Protein AF-A0A5M8P4B8-F1 (afdb_monomer_lite)

Radius of gyration: 16.29 Å; chains: 1; bounding box: 36×25×52 Å

pLDDT: mean 89.82, std 10.8, range [51.97, 97.94]

Secondary structure (DSSP, 8-state):
----EEEEEESSTT-SS--EEEEEEE-TTS-EEEEEEESS-EEEEEE--SSHHHH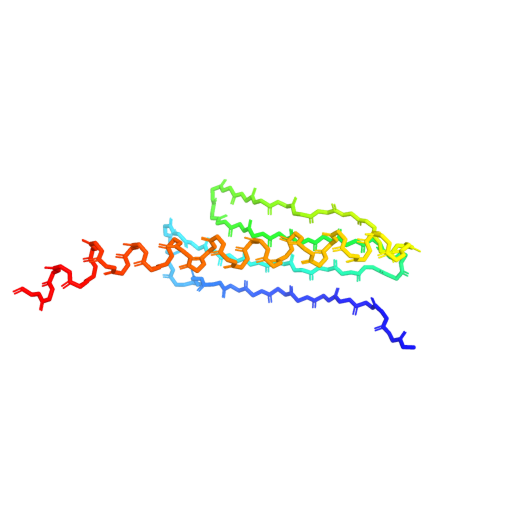HHHHHHHHHHHHHHHHHHHHHIIIIIIGGG-

Foldseek 3Di:
DPPWDWDKDWPCCPDPPWTKIWIWIADPQQKIWIWIDTPPDIDIDIDGRPDPVRVVVVVVVVVVVVVVVVVVVVVCCVPPVVVVVD

Structure (mmCIF, N/CA/C/O backbone):
data_AF-A0A5M8P4B8-F1
#
_entry.id   AF-A0A5M8P4B8-F1
#
loop_
_atom_site.group_PDB
_atom_site.id
_atom_site.type_symbol
_atom_site.label_atom_id
_atom_site.label_alt_id
_atom_site.label_comp_id
_atom_site.label_asym_id
_atom_site.label_entity_id
_atom_site.label_seq_id
_atom_site.pdbx_PDB_ins_code
_atom_site.Cartn_x
_atom_site.Cartn_y
_atom_site.Cartn_z
_atom_site.occupancy
_atom_site.B_iso_or_equiv
_atom_site.auth_seq_id
_atom_site.auth_comp_id
_atom_site.auth_asym_id
_atom_site.auth_atom_id
_atom_site.pdbx_PDB_model_num
ATOM 1 N N . MET A 1 1 ? 1.196 -12.588 -21.190 1.00 54.59 1 MET A N 1
ATOM 2 C CA . MET A 1 1 ? 0.543 -12.528 -19.864 1.00 54.59 1 MET A CA 1
ATOM 3 C C . MET A 1 1 ? -0.113 -11.165 -19.750 1.00 54.59 1 MET A C 1
ATOM 5 O O . MET A 1 1 ? 0.462 -10.206 -20.248 1.00 54.59 1 MET A O 1
ATOM 9 N N . ASN A 1 2 ? -1.327 -11.079 -19.205 1.00 66.75 2 ASN A N 1
ATOM 10 C CA . ASN A 1 2 ? -1.965 -9.786 -18.971 1.00 66.75 2 ASN A CA 1
ATOM 11 C C . ASN A 1 2 ? -1.358 -9.193 -17.691 1.00 66.75 2 ASN A C 1
ATOM 13 O O . ASN A 1 2 ? -1.672 -9.662 -16.602 1.00 66.75 2 ASN A O 1
ATOM 17 N N . ASN A 1 3 ? -0.460 -8.218 -17.832 1.00 78.88 3 ASN A N 1
ATOM 18 C CA . ASN A 1 3 ? 0.278 -7.615 -16.713 1.00 78.88 3 ASN A CA 1
ATOM 19 C C . ASN A 1 3 ? -0.509 -6.480 -16.030 1.00 78.88 3 ASN A C 1
ATOM 21 O O . ASN A 1 3 ? 0.053 -5.693 -15.274 1.00 78.88 3 ASN A O 1
ATOM 25 N N . THR A 1 4 ? -1.810 -6.377 -16.308 1.00 91.56 4 THR A N 1
ATOM 26 C CA . THR A 1 4 ? -2.683 -5.385 -15.683 1.00 91.56 4 THR A CA 1
ATOM 27 C C . THR A 1 4 ? -3.304 -5.917 -14.400 1.00 91.56 4 THR A C 1
ATOM 29 O O . THR A 1 4 ? -3.663 -7.087 -14.272 1.00 91.56 4 THR A O 1
ATOM 32 N N . TYR A 1 5 ? -3.481 -5.018 -13.439 1.00 94.56 5 TYR A N 1
ATOM 33 C CA . TYR A 1 5 ? -4.172 -5.288 -12.184 1.00 94.56 5 TYR A CA 1
ATOM 34 C C . TYR A 1 5 ? -5.167 -4.164 -11.936 1.00 94.56 5 TYR A C 1
ATOM 36 O O . TYR A 1 5 ? -4.864 -3.004 -12.199 1.00 94.56 5 TYR A O 1
ATOM 44 N N . ASN A 1 6 ? -6.364 -4.479 -11.446 1.00 96.06 6 ASN A N 1
ATOM 45 C CA . ASN A 1 6 ? -7.348 -3.470 -11.063 1.00 96.06 6 ASN A CA 1
ATOM 46 C C . ASN A 1 6 ? -8.325 -4.058 -10.043 1.00 96.06 6 ASN A C 1
ATOM 48 O O . ASN A 1 6 ? -9.284 -4.743 -10.407 1.00 96.06 6 ASN A O 1
ATOM 52 N N . LYS A 1 7 ? -8.073 -3.812 -8.759 1.00 96.38 7 LYS A N 1
ATOM 53 C CA . LYS A 1 7 ? -8.928 -4.275 -7.663 1.00 96.38 7 LYS A CA 1
ATOM 54 C C . LYS A 1 7 ? -9.190 -3.147 -6.691 1.00 96.38 7 LYS A C 1
ATOM 56 O O . LYS A 1 7 ? -8.268 -2.459 -6.260 1.00 96.38 7 LYS A O 1
ATOM 61 N N . LYS A 1 8 ? -10.457 -2.994 -6.329 1.00 94.12 8 LYS A N 1
ATOM 62 C CA . LYS A 1 8 ? -10.915 -2.085 -5.285 1.00 94.12 8 LYS A CA 1
ATOM 63 C C . LYS A 1 8 ? -11.808 -2.847 -4.320 1.00 94.12 8 LYS A C 1
ATOM 65 O O . LYS A 1 8 ? -12.574 -3.702 -4.765 1.00 94.12 8 LYS A O 1
ATOM 70 N N . ALA A 1 9 ? -11.730 -2.521 -3.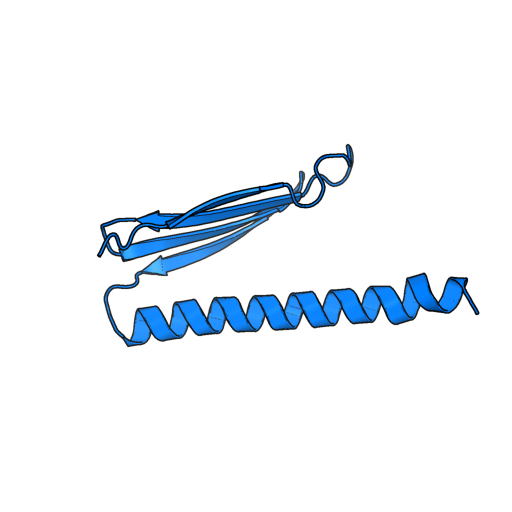040 1.00 92.62 9 ALA A N 1
ATOM 71 C CA . ALA A 1 9 ? -12.656 -3.044 -2.047 1.00 92.62 9 ALA A CA 1
ATOM 72 C C . ALA A 1 9 ? -12.870 -2.033 -0.923 1.00 92.62 9 ALA A C 1
ATOM 74 O O . ALA A 1 9 ? -11.972 -1.254 -0.593 1.00 92.62 9 ALA A O 1
ATOM 75 N N . PHE A 1 10 ? -14.058 -2.082 -0.329 1.00 90.06 10 PHE A N 1
ATOM 76 C CA . PHE A 1 10 ? -14.334 -1.411 0.933 1.00 90.06 10 PHE A CA 1
ATOM 77 C C . PHE A 1 10 ? -13.866 -2.302 2.082 1.00 90.06 10 PHE A C 1
ATOM 79 O O . PHE A 1 10 ? -14.120 -3.504 2.082 1.00 90.06 10 PHE A O 1
ATOM 86 N N . LEU A 1 11 ? -13.176 -1.699 3.042 1.00 86.81 11 LEU A N 1
ATOM 87 C CA . LEU A 1 11 ? -12.671 -2.347 4.248 1.00 86.81 11 LEU A CA 1
ATOM 88 C C . LEU A 1 11 ? -13.685 -2.239 5.392 1.00 86.81 11 LEU A C 1
ATOM 90 O O . LEU A 1 11 ? -13.888 -3.203 6.121 1.00 86.81 11 LEU A O 1
ATOM 94 N N . LEU A 1 12 ? -14.361 -1.090 5.516 1.00 84.88 12 LEU A N 1
ATOM 95 C CA . LEU A 1 12 ? -15.386 -0.836 6.538 1.00 84.88 12 LEU A CA 1
ATOM 96 C C . LEU A 1 12 ? -16.622 -0.160 5.920 1.00 84.88 12 LEU A C 1
ATOM 98 O O . LEU A 1 12 ? -16.899 1.004 6.196 1.00 84.88 12 LEU A O 1
ATOM 102 N N . PRO A 1 13 ? -17.377 -0.865 5.059 1.00 76.94 13 PRO A N 1
ATOM 103 C CA . PRO A 1 13 ? -18.470 -0.265 4.288 1.00 76.94 13 PRO A CA 1
ATOM 104 C C . PRO A 1 13 ? -19.644 0.245 5.140 1.00 76.94 13 PRO A C 1
ATOM 106 O O . PRO A 1 13 ? -20.397 1.095 4.680 1.00 76.94 13 PRO A O 1
ATOM 109 N N . ASN A 1 14 ? -19.795 -0.250 6.372 1.00 79.69 14 ASN A N 1
ATOM 110 C CA . ASN A 1 14 ? -20.952 0.034 7.228 1.00 79.69 14 ASN A CA 1
ATOM 111 C C . ASN A 1 14 ? -20.686 1.103 8.301 1.00 79.69 14 ASN A C 1
ATOM 113 O O . ASN A 1 14 ? -21.555 1.357 9.132 1.00 79.69 14 ASN A O 1
ATOM 117 N N . SER A 1 15 ? -19.502 1.721 8.317 1.00 75.75 15 SER A N 1
ATOM 118 C CA . SER A 1 15 ? -19.201 2.802 9.258 1.00 75.75 15 SER A CA 1
ATOM 119 C C . SER A 1 15 ? -19.445 4.160 8.607 1.00 75.75 15 SER A C 1
ATOM 121 O O . SER A 1 15 ? -18.700 4.567 7.718 1.00 75.75 15 SER A O 1
ATOM 123 N N . ILE A 1 16 ? -20.463 4.888 9.078 1.00 65.00 16 ILE A N 1
ATOM 124 C CA . ILE A 1 16 ? -20.772 6.242 8.585 1.00 65.00 16 ILE A CA 1
ATOM 125 C C . ILE A 1 16 ? -19.672 7.262 8.930 1.00 65.00 16 ILE A C 1
ATOM 127 O O . ILE A 1 16 ? -19.504 8.250 8.224 1.00 65.00 16 ILE A O 1
ATOM 131 N N . ASN A 1 17 ? -18.886 6.985 9.975 1.00 65.38 17 ASN A N 1
ATOM 132 C CA . ASN A 1 17 ? -17.834 7.872 10.476 1.00 65.38 17 ASN A CA 1
ATOM 133 C C . ASN A 1 17 ? -16.413 7.423 10.085 1.00 65.38 17 ASN A C 1
ATOM 135 O O . ASN A 1 17 ? -15.463 8.159 10.330 1.00 65.38 17 ASN A O 1
ATOM 139 N N . SER A 1 18 ? -16.238 6.226 9.510 1.00 64.62 18 SER A N 1
ATOM 140 C CA . SER A 1 18 ? -14.914 5.661 9.194 1.00 64.62 18 SER A CA 1
ATOM 141 C C . SER A 1 18 ? -14.948 4.652 8.043 1.00 64.62 18 SER A C 1
ATOM 143 O O . SER A 1 18 ? -14.361 3.570 8.119 1.00 64.62 18 SER A O 1
ATOM 145 N N . MET A 1 19 ? -15.654 4.980 6.958 1.00 83.38 19 MET A N 1
ATOM 146 C CA . MET A 1 19 ? -15.573 4.165 5.749 1.00 83.38 19 MET A CA 1
ATOM 147 C C . MET A 1 19 ? -14.135 4.183 5.248 1.00 83.38 19 MET A C 1
ATOM 149 O O . MET A 1 19 ? -13.586 5.246 4.987 1.00 83.38 19 MET A O 1
ATOM 153 N N . ALA A 1 20 ? -13.546 3.002 5.108 1.00 90.19 20 ALA A N 1
ATOM 154 C CA . ALA A 1 20 ? -12.218 2.823 4.547 1.00 90.19 20 ALA A CA 1
ATOM 155 C C . ALA A 1 20 ? -12.282 1.926 3.316 1.00 90.19 20 ALA A C 1
ATOM 157 O O . ALA A 1 20 ? -13.146 1.049 3.209 1.00 90.19 20 ALA A O 1
ATOM 158 N N . GLY A 1 21 ? -11.355 2.122 2.389 1.00 92.81 21 GLY A N 1
ATOM 159 C CA . GLY A 1 21 ? -11.246 1.329 1.178 1.00 92.81 21 GLY A CA 1
ATOM 160 C C . GLY A 1 21 ? -9.852 1.381 0.579 1.00 92.81 21 GLY A C 1
ATOM 161 O O . GLY A 1 21 ? -9.041 2.258 0.883 1.00 92.81 21 GLY A O 1
ATOM 162 N N . TYR A 1 22 ? -9.584 0.442 -0.321 1.00 94.88 22 TYR A N 1
ATOM 163 C CA . TYR A 1 22 ? -8.367 0.457 -1.116 1.00 94.88 22 TYR A CA 1
ATOM 164 C C . TYR A 1 22 ? -8.662 0.334 -2.605 1.00 94.88 22 TYR A C 1
ATOM 166 O O . TYR A 1 22 ? -9.698 -0.189 -3.024 1.00 94.88 22 TYR A O 1
ATOM 174 N N . HIS A 1 23 ? -7.718 0.805 -3.413 1.00 96.25 23 HIS A N 1
ATOM 175 C CA . HIS A 1 23 ? -7.697 0.610 -4.856 1.00 96.25 23 HIS A CA 1
ATOM 176 C C . HIS A 1 23 ? -6.262 0.387 -5.317 1.00 96.25 23 HIS A C 1
ATOM 178 O O . HIS A 1 23 ? -5.431 1.289 -5.233 1.00 96.25 23 HIS A O 1
ATOM 184 N N . GLY A 1 24 ? -5.979 -0.812 -5.815 1.00 96.56 24 GLY A N 1
ATOM 185 C CA . GLY A 1 24 ? -4.731 -1.131 -6.495 1.00 96.56 24 GLY A CA 1
ATOM 186 C C . GLY A 1 24 ? -4.946 -1.246 -7.998 1.00 96.56 24 GLY A C 1
ATOM 187 O O . GLY A 1 24 ? -5.901 -1.885 -8.449 1.00 96.56 24 GLY A O 1
ATOM 188 N N . LYS A 1 25 ? -4.051 -0.636 -8.771 1.00 97.06 25 LYS A N 1
ATOM 189 C CA . LYS A 1 25 ? -4.047 -0.684 -10.227 1.00 97.06 25 LYS A CA 1
ATOM 190 C C . LYS A 1 25 ? -2.623 -0.778 -10.775 1.00 97.06 25 LYS A C 1
ATOM 192 O O . LYS A 1 25 ? -1.763 -0.020 -10.341 1.00 97.06 25 LYS A O 1
ATOM 197 N N . VAL A 1 26 ? -2.419 -1.653 -11.754 1.00 97.12 26 VAL A N 1
ATOM 198 C CA . VAL A 1 26 ? -1.229 -1.715 -12.615 1.00 97.12 26 VAL A CA 1
ATOM 199 C C . VAL A 1 26 ? -1.700 -1.532 -14.054 1.00 97.12 26 VAL A C 1
ATOM 201 O O . VAL A 1 26 ? -2.649 -2.195 -14.484 1.00 97.12 26 VAL A O 1
ATOM 204 N N . TYR A 1 27 ? -1.093 -0.582 -14.758 1.00 94.31 27 TYR A N 1
ATOM 205 C CA . TYR A 1 27 ? -1.396 -0.240 -16.146 1.00 94.31 27 TYR A CA 1
ATOM 206 C C . TYR A 1 27 ? -0.548 -1.082 -17.107 1.00 94.31 27 TYR A C 1
ATOM 208 O O . TYR A 1 27 ? 0.505 -1.591 -16.737 1.00 94.31 27 TYR A O 1
ATOM 216 N N . GLU A 1 28 ? -0.979 -1.186 -18.366 1.00 93.75 28 GLU A N 1
ATOM 217 C CA . GLU A 1 28 ? -0.224 -1.895 -19.415 1.00 93.75 28 GLU A CA 1
ATOM 218 C C . GLU A 1 28 ? 1.172 -1.299 -19.646 1.00 93.75 28 GLU A C 1
ATOM 220 O O . GLU A 1 28 ? 2.089 -2.008 -20.043 1.00 93.75 28 GLU A O 1
ATOM 225 N N . THR A 1 29 ? 1.343 -0.010 -19.346 1.00 93.00 29 THR A N 1
ATOM 226 C CA . THR A 1 29 ? 2.601 0.738 -19.463 1.00 93.00 29 THR A CA 1
ATOM 227 C C . THR A 1 29 ? 3.590 0.483 -18.321 1.00 93.00 29 THR A C 1
ATOM 229 O O . THR A 1 29 ? 4.630 1.131 -18.278 1.00 93.00 29 THR A O 1
ATOM 232 N N . GLY A 1 30 ? 3.268 -0.402 -17.370 1.00 93.50 30 GLY A N 1
ATOM 233 C CA . GLY A 1 30 ? 4.117 -0.694 -16.210 1.00 93.50 30 GLY A CA 1
ATOM 234 C C . GLY A 1 30 ? 3.957 0.288 -15.046 1.00 93.50 30 GLY A C 1
ATOM 235 O O . GLY A 1 30 ? 4.527 0.076 -13.982 1.00 93.50 30 GLY A O 1
ATOM 236 N N . GLU A 1 31 ? 3.151 1.340 -15.182 1.00 95.94 31 GLU A N 1
ATOM 237 C CA . GLU A 1 31 ? 2.822 2.213 -14.053 1.00 95.94 31 GLU A CA 1
ATOM 238 C C . GLU A 1 31 ? 1.948 1.476 -13.027 1.00 95.94 31 GLU A C 1
ATOM 240 O O . GLU A 1 31 ? 1.035 0.728 -13.392 1.00 95.94 31 GLU A O 1
ATOM 245 N N . TYR A 1 32 ? 2.142 1.748 -11.736 1.00 96.69 32 TYR A N 1
ATOM 246 C CA . TYR A 1 32 ? 1.251 1.268 -10.681 1.00 96.69 32 TYR A CA 1
ATOM 247 C C . TYR A 1 32 ? 0.758 2.393 -9.772 1.00 96.69 32 TYR A C 1
ATOM 249 O O . TYR A 1 32 ? 1.419 3.412 -9.551 1.00 96.69 32 TYR A O 1
ATOM 257 N N . ARG A 1 33 ? -0.439 2.198 -9.216 1.00 96.69 33 ARG A N 1
ATOM 258 C CA . ARG A 1 33 ? -0.996 3.007 -8.130 1.00 96.69 33 ARG A CA 1
ATOM 259 C C . ARG A 1 33 ? -1.711 2.111 -7.139 1.00 96.69 33 ARG A C 1
ATOM 261 O O . ARG A 1 33 ? -2.627 1.386 -7.513 1.00 96.69 33 ARG A O 1
ATOM 268 N N . PHE A 1 34 ? -1.351 2.228 -5.874 1.00 96.56 34 PHE A N 1
ATOM 269 C CA . PHE A 1 34 ? -2.045 1.600 -4.766 1.00 96.56 34 PHE A CA 1
ATOM 270 C C . PHE A 1 34 ? -2.453 2.676 -3.767 1.00 96.56 34 PHE A C 1
ATOM 272 O O . PHE A 1 34 ? -1.614 3.427 -3.275 1.00 96.56 34 PHE A O 1
ATOM 279 N N . ARG A 1 35 ? -3.753 2.789 -3.506 1.00 95.38 35 ARG A N 1
ATOM 280 C CA . ARG A 1 35 ? -4.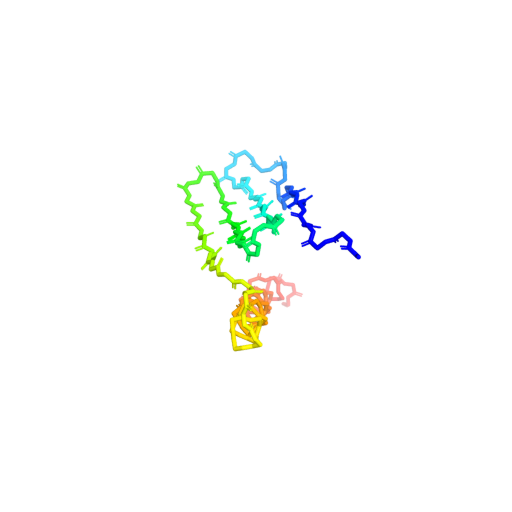307 3.756 -2.559 1.00 95.38 35 ARG A CA 1
ATOM 281 C C . ARG A 1 35 ? -5.041 3.040 -1.452 1.00 95.38 35 ARG A C 1
ATOM 283 O O . ARG A 1 35 ? -5.847 2.163 -1.747 1.00 95.38 35 ARG A O 1
ATOM 290 N N . ILE A 1 36 ? -4.830 3.492 -0.225 1.00 93.62 36 ILE A N 1
ATOM 291 C CA . ILE A 1 36 ? -5.699 3.218 0.919 1.00 93.62 36 ILE A CA 1
ATOM 292 C C . ILE A 1 36 ? -6.218 4.570 1.388 1.00 93.62 36 ILE A C 1
ATOM 294 O O . ILE A 1 36 ? -5.448 5.525 1.474 1.00 93.62 36 ILE A O 1
ATOM 298 N N . HIS A 1 37 ? -7.515 4.673 1.636 1.00 91.19 37 HIS A N 1
ATOM 299 C CA . HIS A 1 37 ? -8.139 5.906 2.098 1.00 91.19 37 HIS A CA 1
ATOM 300 C C . HIS A 1 37 ? -9.306 5.599 3.023 1.00 91.19 37 HIS A C 1
ATOM 302 O O . HIS A 1 37 ? -9.914 4.530 2.926 1.00 91.19 37 HIS A O 1
ATOM 308 N N . ASP A 1 38 ? -9.611 6.557 3.884 1.00 89.31 38 ASP A N 1
ATOM 309 C CA . ASP A 1 38 ? -10.872 6.651 4.597 1.00 89.31 38 ASP A CA 1
ATOM 310 C C . ASP A 1 38 ? -11.697 7.853 4.096 1.00 89.31 38 ASP A C 1
ATOM 312 O O . ASP A 1 38 ? -11.397 8.437 3.049 1.00 89.31 38 ASP A O 1
ATOM 316 N N . CYS A 1 39 ? -12.765 8.212 4.813 1.00 84.19 39 CYS A N 1
ATOM 317 C CA . CYS A 1 39 ? -13.606 9.369 4.495 1.00 84.19 39 CYS A CA 1
ATOM 318 C C . CYS A 1 39 ? -12.870 10.721 4.538 1.00 84.19 39 CYS A C 1
ATOM 320 O O . CYS A 1 39 ? -13.404 11.707 4.034 1.00 84.19 39 CYS A O 1
ATOM 322 N N . ILE A 1 40 ? -11.705 10.798 5.185 1.00 84.00 40 ILE A N 1
ATOM 323 C CA . ILE A 1 40 ? -11.019 12.050 5.514 1.00 84.00 40 ILE A CA 1
ATOM 324 C C . ILE A 1 40 ? -9.742 12.189 4.685 1.00 84.00 40 ILE A C 1
ATOM 326 O O . ILE A 1 40 ? -9.487 13.245 4.106 1.00 84.00 40 ILE A O 1
ATOM 330 N N . THR A 1 41 ? -8.921 11.141 4.628 1.00 88.50 41 THR A N 1
ATOM 331 C CA . THR A 1 41 ? -7.601 11.177 3.999 1.00 88.50 41 THR A CA 1
ATOM 332 C C . THR A 1 41 ? -7.204 9.830 3.400 1.00 88.50 41 THR A C 1
ATOM 334 O O . THR A 1 41 ? -7.898 8.824 3.513 1.00 88.50 41 THR A O 1
ATOM 337 N N . GLY A 1 42 ? -6.057 9.797 2.727 1.00 90.06 42 GLY A N 1
ATOM 338 C CA . GLY A 1 42 ? -5.500 8.562 2.206 1.00 90.06 42 GLY A CA 1
ATOM 339 C C . GLY A 1 42 ? -4.024 8.655 1.866 1.00 90.06 42 GLY A C 1
ATOM 340 O O . GLY A 1 42 ? -3.456 9.731 1.687 1.00 90.06 42 GLY A O 1
ATOM 341 N N . VAL A 1 43 ? -3.415 7.483 1.730 1.00 92.12 43 VAL A N 1
ATOM 342 C CA . VAL A 1 43 ? -2.035 7.296 1.285 1.00 92.12 43 VAL A CA 1
ATOM 343 C C . VAL A 1 43 ? -2.051 6.691 -0.115 1.00 92.12 43 VAL A C 1
ATOM 345 O O . VAL A 1 43 ? -2.863 5.818 -0.426 1.00 92.12 43 VAL A O 1
ATOM 348 N N . CYS A 1 44 ? -1.148 7.155 -0.981 1.00 94.88 44 CYS A N 1
ATOM 349 C CA . CYS A 1 44 ? -0.989 6.649 -2.341 1.00 94.88 44 CYS A CA 1
ATOM 350 C C . CYS A 1 44 ? 0.461 6.226 -2.580 1.00 94.88 44 CYS A C 1
ATOM 352 O O . CYS A 1 44 ? 1.346 7.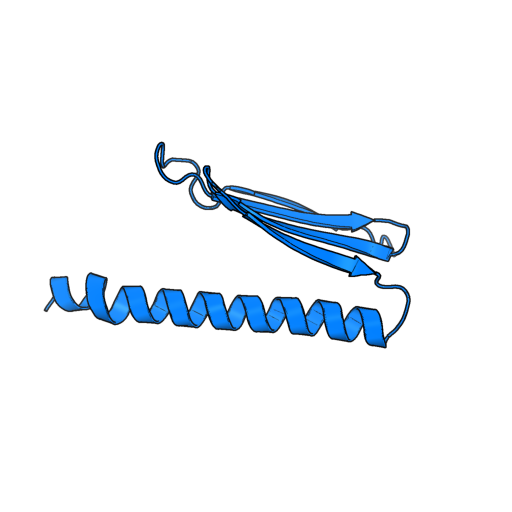074 -2.678 1.00 94.88 44 CYS A O 1
ATOM 354 N N . LEU A 1 45 ? 0.684 4.928 -2.767 1.00 94.50 45 LEU A N 1
ATOM 355 C CA . LEU A 1 45 ? 1.922 4.394 -3.322 1.00 94.50 45 LEU A CA 1
ATOM 356 C C . LEU A 1 45 ? 1.807 4.399 -4.847 1.00 94.50 45 LEU A C 1
ATOM 358 O O . LEU A 1 45 ? 0.802 3.961 -5.406 1.00 94.50 45 LEU A O 1
ATOM 362 N N . ARG A 1 46 ? 2.815 4.929 -5.532 1.00 95.12 46 ARG A N 1
ATOM 363 C CA . ARG A 1 46 ? 2.869 4.977 -6.996 1.00 95.12 46 ARG A CA 1
ATOM 364 C C . ARG A 1 46 ? 4.304 4.826 -7.470 1.00 95.12 46 ARG A C 1
ATOM 366 O O . ARG A 1 46 ? 5.218 5.250 -6.765 1.00 95.12 46 ARG A O 1
ATOM 373 N N . GLY A 1 47 ? 4.466 4.287 -8.666 1.00 95.31 47 GLY A N 1
ATOM 374 C CA . GLY A 1 47 ? 5.763 4.090 -9.298 1.00 95.31 47 GLY A CA 1
ATOM 375 C C . GLY A 1 47 ? 5.622 3.372 -10.633 1.00 95.31 47 GLY A C 1
ATOM 376 O O . GLY A 1 47 ? 4.516 3.278 -11.174 1.00 95.31 47 GLY A O 1
ATOM 377 N N . ASN A 1 48 ? 6.744 2.870 -11.134 1.00 95.88 48 ASN A N 1
ATOM 378 C CA . ASN A 1 48 ? 6.835 2.089 -12.364 1.00 95.88 48 ASN A CA 1
ATOM 379 C C . ASN A 1 48 ? 7.227 0.643 -12.037 1.00 95.88 48 ASN A C 1
ATOM 381 O O . ASN A 1 48 ? 7.580 0.351 -10.899 1.00 95.88 48 ASN A O 1
ATOM 385 N N . LEU A 1 49 ? 7.121 -0.242 -13.024 1.00 96.06 49 LEU A N 1
ATOM 386 C CA . LEU A 1 49 ? 7.486 -1.661 -12.973 1.00 96.06 49 LEU A CA 1
ATOM 387 C C . LEU A 1 49 ? 8.281 -2.035 -14.236 1.00 96.06 49 LEU A C 1
ATOM 389 O O . LEU A 1 49 ? 8.079 -3.101 -14.816 1.00 96.06 49 LEU A O 1
ATOM 393 N N . ASN A 1 50 ? 9.121 -1.113 -14.719 1.00 95.19 50 ASN A N 1
ATOM 394 C CA . ASN A 1 50 ? 9.790 -1.247 -16.014 1.00 95.19 50 ASN A CA 1
ATOM 395 C C . ASN A 1 50 ? 11.147 -1.953 -15.901 1.00 95.19 50 ASN A C 1
ATOM 397 O O . ASN A 1 50 ? 11.618 -2.526 -16.883 1.00 95.19 50 ASN A O 1
ATOM 401 N N . THR A 1 51 ? 11.765 -1.928 -14.718 1.00 96.69 51 THR A N 1
ATOM 402 C CA . THR A 1 51 ? 13.042 -2.591 -14.422 1.00 96.69 51 THR A CA 1
ATOM 403 C C . THR A 1 51 ? 12.896 -3.624 -13.295 1.00 96.69 51 THR A C 1
ATOM 405 O O . THR A 1 51 ? 11.942 -3.565 -12.513 1.00 96.69 51 THR A O 1
ATOM 408 N N . PRO A 1 52 ? 13.823 -4.591 -13.168 1.00 97.06 52 PRO A N 1
ATOM 409 C CA . PRO A 1 52 ? 13.850 -5.499 -12.018 1.00 97.06 52 PRO A CA 1
ATOM 410 C C . PRO A 1 52 ? 13.937 -4.769 -10.668 1.00 97.06 52 PRO A C 1
ATOM 412 O O . PRO A 1 52 ? 13.328 -5.196 -9.683 1.00 97.06 52 PRO A O 1
ATOM 415 N N . GLU A 1 53 ? 14.661 -3.652 -10.623 1.00 97.69 53 GLU A N 1
ATOM 416 C CA . GLU A 1 53 ? 14.806 -2.809 -9.437 1.00 97.69 53 GLU A CA 1
ATOM 417 C C . GLU A 1 53 ? 13.478 -2.136 -9.072 1.00 97.69 53 GLU A C 1
ATOM 419 O O . GLU A 1 53 ? 13.070 -2.202 -7.912 1.00 97.69 53 GLU A O 1
ATOM 424 N N . ASP A 1 54 ? 12.762 -1.586 -10.060 1.00 96.69 54 ASP A N 1
ATOM 425 C CA . ASP A 1 54 ? 11.428 -0.998 -9.889 1.00 96.69 54 ASP A CA 1
ATOM 426 C C . ASP A 1 54 ? 10.449 -2.015 -9.276 1.00 96.69 54 ASP A C 1
ATOM 428 O O . ASP A 1 54 ? 9.707 -1.715 -8.336 1.00 96.69 54 ASP A O 1
ATOM 432 N N . VAL A 1 55 ? 10.462 -3.246 -9.800 1.00 96.12 55 VAL A N 1
ATOM 433 C CA . VAL A 1 55 ? 9.612 -4.343 -9.316 1.00 96.12 55 VAL A CA 1
ATOM 434 C C . VAL A 1 55 ? 9.958 -4.702 -7.872 1.00 96.12 55 VAL A C 1
ATOM 436 O O . VAL A 1 55 ? 9.059 -4.852 -7.041 1.00 96.12 55 VAL A O 1
ATOM 439 N N . THR A 1 56 ? 11.250 -4.804 -7.559 1.00 97.56 56 THR A N 1
ATOM 440 C CA . THR A 1 56 ? 11.732 -5.118 -6.206 1.00 97.56 56 THR A CA 1
A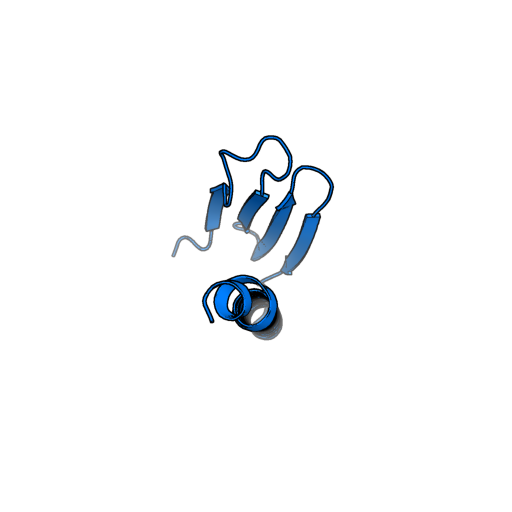TOM 441 C C . THR A 1 56 ? 11.347 -4.023 -5.213 1.00 97.56 56 THR A C 1
ATOM 443 O O . THR A 1 56 ? 10.882 -4.311 -4.111 1.00 97.56 56 THR A O 1
ATOM 446 N N . GLU A 1 57 ? 11.477 -2.755 -5.602 1.00 96.38 57 GLU A N 1
ATOM 447 C CA . GLU A 1 57 ? 11.091 -1.621 -4.767 1.00 96.38 57 GLU A CA 1
ATOM 448 C C . GLU A 1 57 ? 9.578 -1.591 -4.510 1.00 96.38 57 GLU A C 1
ATOM 450 O O . GLU A 1 57 ? 9.146 -1.405 -3.369 1.00 96.38 57 GLU A O 1
ATOM 455 N N . ALA A 1 58 ? 8.762 -1.800 -5.548 1.00 95.88 58 ALA A N 1
ATOM 456 C CA . ALA A 1 58 ? 7.310 -1.853 -5.414 1.00 95.88 58 ALA A CA 1
ATOM 457 C C . ALA A 1 58 ? 6.862 -2.993 -4.484 1.00 95.88 58 ALA A C 1
ATOM 459 O O . ALA A 1 58 ? 5.988 -2.780 -3.639 1.00 95.88 58 ALA A O 1
ATOM 460 N N . TYR A 1 59 ? 7.489 -4.167 -4.606 1.00 96.25 59 TYR A N 1
ATOM 461 C CA . TYR A 1 59 ? 7.252 -5.317 -3.734 1.00 96.25 59 TYR A CA 1
ATOM 462 C C . TYR A 1 59 ? 7.615 -5.002 -2.277 1.00 96.25 59 TYR A C 1
ATOM 464 O O . TYR A 1 59 ? 6.764 -5.099 -1.396 1.00 96.25 59 TYR A O 1
ATOM 472 N N . ASN A 1 60 ? 8.835 -4.522 -2.022 1.00 96.50 60 ASN A N 1
ATOM 473 C CA . ASN A 1 60 ? 9.302 -4.216 -0.667 1.00 96.50 60 ASN A CA 1
ATOM 474 C C . ASN A 1 60 ? 8.461 -3.123 0.012 1.00 96.50 60 ASN A C 1
ATOM 476 O O . ASN A 1 60 ? 8.196 -3.195 1.211 1.00 96.50 60 ASN A O 1
ATOM 480 N N . LYS A 1 61 ? 7.991 -2.123 -0.747 1.00 95.31 61 LYS A N 1
ATOM 481 C CA . LYS A 1 61 ? 7.048 -1.110 -0.242 1.00 95.31 61 LYS A CA 1
ATOM 482 C C . LYS A 1 61 ? 5.720 -1.724 0.202 1.00 95.31 61 LYS A C 1
ATOM 484 O O . LYS A 1 61 ? 5.145 -1.261 1.186 1.00 95.31 61 LYS A O 1
ATOM 489 N N . ALA A 1 62 ? 5.213 -2.716 -0.530 1.00 94.56 62 ALA A N 1
ATOM 490 C CA . ALA A 1 62 ? 3.979 -3.407 -0.172 1.00 94.56 62 ALA A CA 1
ATOM 491 C C . ALA A 1 62 ? 4.167 -4.277 1.081 1.00 94.56 62 ALA A C 1
ATOM 493 O O . ALA A 1 62 ? 3.346 -4.187 1.991 1.00 94.56 62 ALA A O 1
ATOM 494 N N . GLU A 1 63 ? 5.266 -5.030 1.165 1.00 96.81 63 GLU A N 1
ATOM 495 C CA . GLU A 1 63 ? 5.594 -5.856 2.337 1.00 96.81 63 GLU A CA 1
ATOM 496 C C . GLU A 1 63 ? 5.739 -5.008 3.606 1.00 96.81 63 GLU A C 1
ATOM 498 O O . GLU A 1 63 ? 5.069 -5.267 4.604 1.00 96.81 63 GLU A O 1
ATOM 503 N N . ALA A 1 64 ? 6.507 -3.916 3.549 1.00 96.25 64 ALA A N 1
ATOM 504 C CA . ALA A 1 64 ? 6.680 -3.020 4.694 1.00 96.25 64 ALA A CA 1
ATOM 505 C C . ALA A 1 64 ? 5.350 -2.403 5.171 1.00 96.25 64 ALA A C 1
ATOM 507 O O . ALA A 1 64 ? 5.138 -2.197 6.368 1.00 96.25 64 ALA A O 1
ATOM 508 N N . LEU A 1 65 ? 4.425 -2.116 4.245 1.00 93.94 65 LEU A N 1
ATOM 509 C CA . LEU A 1 65 ? 3.087 -1.645 4.599 1.00 93.94 65 LEU A CA 1
ATOM 510 C C . LEU A 1 65 ? 2.273 -2.735 5.312 1.00 93.94 65 LEU A C 1
ATOM 512 O O . LEU A 1 65 ? 1.585 -2.432 6.287 1.00 93.94 65 LEU A O 1
ATOM 516 N N . ILE A 1 66 ? 2.344 -3.983 4.845 1.00 95.00 66 ILE A N 1
ATOM 517 C CA . ILE A 1 66 ? 1.668 -5.125 5.476 1.00 95.00 66 ILE A CA 1
ATOM 518 C C . ILE A 1 66 ? 2.186 -5.324 6.904 1.00 95.00 66 ILE A C 1
ATOM 520 O O . ILE A 1 66 ? 1.381 -5.428 7.830 1.00 95.00 66 ILE A O 1
ATOM 524 N N . GLU A 1 67 ? 3.505 -5.309 7.097 1.00 97.50 67 GLU A N 1
ATOM 525 C CA . GLU A 1 67 ? 4.136 -5.438 8.414 1.00 97.50 67 GLU A CA 1
ATOM 526 C C . GLU A 1 67 ? 3.701 -4.320 9.371 1.00 97.50 67 GLU A C 1
ATOM 528 O O . GLU A 1 67 ? 3.278 -4.591 10.497 1.00 97.50 67 GLU A O 1
ATOM 533 N N . GLY A 1 68 ? 3.722 -3.063 8.913 1.00 96.19 68 GLY A N 1
ATOM 534 C CA . GLY A 1 68 ? 3.277 -1.922 9.717 1.00 96.19 68 GLY A CA 1
ATOM 535 C C . GLY A 1 68 ? 1.800 -2.010 10.120 1.00 96.19 68 GLY A C 1
ATOM 536 O O . GLY A 1 68 ? 1.451 -1.741 11.272 1.00 96.19 68 GLY A O 1
ATOM 537 N N . LEU A 1 69 ? 0.925 -2.433 9.198 1.00 93.94 69 LEU A N 1
ATOM 538 C CA . LEU A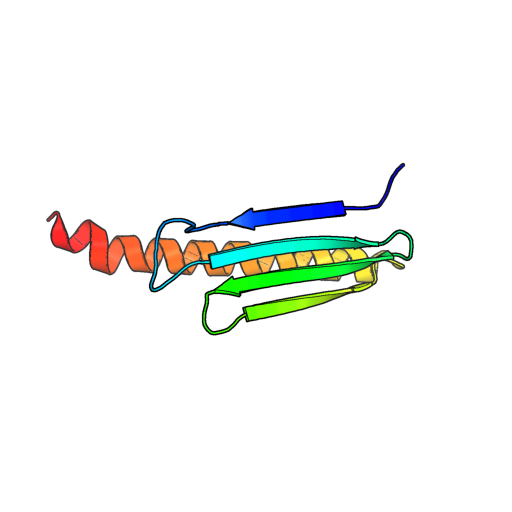 1 69 ? -0.499 -2.647 9.482 1.00 93.94 69 LEU A CA 1
ATOM 539 C C . LEU A 1 69 ? -0.719 -3.784 10.483 1.00 93.94 69 LEU A C 1
ATOM 541 O O . LEU A 1 69 ? -1.564 -3.663 11.372 1.00 93.94 69 LEU A O 1
ATOM 545 N N . GLN A 1 70 ? 0.039 -4.873 10.355 1.00 96.94 70 GLN A N 1
ATOM 546 C CA . GLN A 1 70 ? -0.028 -6.007 11.268 1.00 96.94 70 GLN A CA 1
ATOM 547 C C . GLN A 1 70 ? 0.402 -5.598 12.683 1.00 96.94 70 GLN A C 1
ATOM 549 O O . GLN A 1 70 ? -0.340 -5.848 13.631 1.00 96.94 70 GLN A O 1
ATOM 554 N N . GLY A 1 71 ? 1.517 -4.873 12.819 1.00 97.94 71 GLY A N 1
ATOM 555 C CA . GLY A 1 71 ? 1.974 -4.353 14.110 1.00 97.94 71 GLY A CA 1
ATOM 556 C C . GLY A 1 71 ? 0.970 -3.399 14.766 1.00 97.94 71 GLY A C 1
ATOM 557 O O . GLY A 1 71 ? 0.707 -3.501 15.964 1.00 97.94 71 GLY A O 1
ATOM 558 N N . PHE A 1 72 ? 0.340 -2.510 13.988 1.00 95.81 72 PHE A N 1
ATOM 559 C CA . PHE A 1 72 ? -0.720 -1.640 14.508 1.00 95.81 72 PHE A CA 1
ATOM 560 C C . PHE A 1 72 ? -1.938 -2.438 14.998 1.00 95.81 72 PHE A C 1
ATOM 562 O O . PHE A 1 72 ? -2.457 -2.171 16.083 1.00 95.81 72 PHE A O 1
ATOM 569 N N . LYS A 1 73 ? -2.380 -3.437 14.222 1.00 95.38 73 LYS A N 1
ATOM 570 C CA . LYS A 1 73 ? -3.501 -4.315 14.589 1.00 95.38 73 LYS A CA 1
ATOM 571 C C . LYS A 1 73 ? -3.237 -5.030 15.915 1.00 95.38 73 LYS A C 1
ATOM 573 O O . LYS A 1 73 ? -4.119 -5.060 16.775 1.00 95.38 73 LYS A O 1
ATOM 578 N N . ASP A 1 74 ? -2.037 -5.574 16.079 1.00 96.44 74 ASP A N 1
ATOM 579 C CA . ASP A 1 74 ? -1.654 -6.320 17.277 1.00 96.44 74 ASP A CA 1
ATOM 580 C C . ASP A 1 74 ? -1.600 -5.397 18.502 1.00 96.44 74 ASP A C 1
ATOM 582 O O . ASP A 1 74 ? -2.199 -5.712 19.531 1.00 96.44 74 ASP A O 1
ATOM 586 N N . PHE A 1 75 ? -1.027 -4.195 18.362 1.00 96.94 75 PHE A N 1
ATOM 587 C CA . PHE A 1 75 ? -1.027 -3.186 19.425 1.00 96.94 75 PHE A CA 1
ATOM 588 C C . PHE A 1 75 ? -2.444 -2.821 19.895 1.00 96.94 75 PHE A C 1
ATOM 590 O O . PHE A 1 75 ? -2.702 -2.773 21.102 1.00 96.94 75 PHE A O 1
ATOM 597 N N . VAL A 1 76 ? -3.372 -2.574 18.960 1.00 95.00 76 VAL A N 1
ATOM 598 C CA . VAL A 1 76 ? -4.772 -2.258 19.294 1.00 95.00 76 VAL A CA 1
ATOM 599 C C . VAL A 1 76 ? -5.423 -3.419 20.046 1.00 95.00 76 VAL A C 1
ATOM 601 O O . VAL A 1 76 ? -6.085 -3.210 21.065 1.00 95.00 76 VAL A O 1
ATOM 604 N N . PHE A 1 77 ? -5.214 -4.648 19.573 1.00 93.81 77 PHE A N 1
ATOM 605 C CA . PHE A 1 77 ? -5.784 -5.833 20.200 1.00 93.81 77 PHE A CA 1
ATOM 606 C C . PHE A 1 77 ? -5.284 -6.024 21.634 1.00 93.81 77 PHE A C 1
ATOM 608 O O . PHE A 1 77 ? -6.088 -6.200 22.549 1.00 93.81 77 PHE A O 1
ATOM 615 N N . GLU A 1 78 ? -3.973 -5.953 21.851 1.00 94.44 78 GLU A N 1
ATOM 616 C CA . GLU A 1 78 ? -3.367 -6.183 23.163 1.00 94.44 78 GLU A CA 1
ATOM 617 C C . GLU A 1 78 ? -3.789 -5.137 24.198 1.00 94.44 78 GLU A C 1
ATOM 619 O O . GLU A 1 78 ? -4.086 -5.483 25.343 1.00 94.44 78 GLU A O 1
ATOM 624 N N . ASN A 1 79 ? -3.850 -3.865 23.799 1.00 94.94 79 ASN A N 1
ATOM 625 C CA . ASN A 1 79 ? -4.027 -2.761 24.741 1.00 94.94 79 ASN A CA 1
ATOM 626 C C . ASN A 1 79 ? -5.488 -2.379 24.983 1.00 94.94 79 ASN A C 1
ATOM 628 O O . ASN A 1 79 ? -5.806 -1.896 26.071 1.00 94.94 79 ASN A O 1
ATOM 632 N N . PHE A 1 80 ? -6.364 -2.587 23.999 1.00 92.06 80 PHE A N 1
ATOM 633 C CA . PHE A 1 80 ? -7.745 -2.103 24.061 1.00 92.06 80 PHE A CA 1
ATOM 634 C C . PHE A 1 80 ? -8.772 -3.231 24.021 1.00 92.06 80 PHE A C 1
ATOM 636 O O . PHE A 1 80 ? -9.770 -3.143 24.717 1.00 92.06 80 PHE A O 1
ATOM 643 N N . ILE A 1 81 ? -8.531 -4.323 23.290 1.00 85.94 81 ILE A N 1
ATOM 644 C CA . ILE A 1 81 ? -9.507 -5.426 23.214 1.00 85.94 81 ILE A CA 1
ATOM 645 C C . ILE A 1 81 ? -9.268 -6.448 24.328 1.00 85.94 81 ILE A C 1
ATOM 647 O O . ILE A 1 81 ? -10.185 -6.817 25.057 1.00 85.94 81 ILE A O 1
ATOM 651 N N . LYS A 1 82 ? -8.034 -6.934 24.486 1.00 82.12 82 LYS A N 1
ATOM 652 C CA . LYS A 1 82 ? -7.725 -7.982 25.467 1.00 82.12 82 LYS A CA 1
ATOM 653 C C . LYS A 1 82 ? -7.858 -7.473 26.906 1.00 82.12 82 LYS A C 1
ATOM 655 O O . LYS A 1 82 ? -8.404 -8.179 27.747 1.00 82.12 82 LYS A O 1
ATOM 660 N N . LYS A 1 83 ? -7.418 -6.238 27.170 1.00 68.94 83 LYS A N 1
ATOM 661 C CA . LYS A 1 83 ? -7.486 -5.602 28.495 1.00 68.94 83 LYS A CA 1
ATOM 662 C C . LYS A 1 83 ? -8.918 -5.412 29.010 1.00 68.94 83 LYS A C 1
ATOM 664 O O . LYS A 1 83 ? -9.123 -5.461 30.211 1.00 68.94 83 LYS A O 1
ATOM 669 N N . GLU A 1 84 ? -9.896 -5.222 28.128 1.00 63.31 84 GLU A N 1
ATOM 670 C CA . GLU A 1 84 ? -11.311 -5.112 28.515 1.00 63.31 84 GLU A CA 1
ATOM 671 C C . GLU A 1 84 ? -11.950 -6.469 28.860 1.00 63.31 84 GLU A C 1
ATOM 673 O O . GLU A 1 84 ? -12.996 -6.512 29.499 1.00 63.31 84 GLU A O 1
ATOM 678 N N . ASN A 1 85 ? -11.317 -7.578 28.463 1.00 57.81 85 ASN A N 1
ATOM 679 C CA . ASN A 1 85 ? -11.805 -8.943 28.677 1.00 57.81 85 ASN A CA 1
ATOM 680 C C . ASN A 1 85 ? -11.045 -9.702 29.787 1.00 57.81 85 ASN A C 1
ATOM 682 O O . ASN A 1 85 ? -11.191 -10.921 29.890 1.00 57.81 85 ASN A O 1
ATOM 686 N N . THR A 1 86 ? -10.213 -9.011 30.578 1.00 51.97 86 THR A N 1
ATOM 687 C CA . THR A 1 86 ? -9.456 -9.579 31.713 1.00 51.97 86 THR A CA 1
ATOM 688 C C . THR A 1 86 ? -9.783 -8.821 32.989 1.00 51.97 86 THR A C 1
ATOM 690 O O . THR A 1 86 ? -9.944 -9.486 34.033 1.00 51.97 86 THR A O 1
#

Organism: NCBI:txid2540710

Sequence (86 aa):
MNNTYNKKAFLLPNSINSMAGYHGKVYETGEYRFRIHDCITGVCLRGNLNTPEDVTEAYNKAEALIEGLQGFKDFVFENFIKKENT